Protein AF-A0A9E1RJC1-F1 (afdb_monomer_lite)

Foldseek 3Di:
DDDDDQAAAPPPRHDSVQADPQQARVPPRDRGDDCQQWDWDDPPVDIDIFHCDDPHPGGLKDKDWDDDPVGIDIDIDRFDPPDPPSNPRD

Radius of gyration: 16.0 Å; chains: 1; bounding box: 35×30×46 Å

Sequence (90 aa):
MAEAPRNPCVSCAAAAAEITDDGWCQICGTKQPAPEDHVVADHGWFAIVSDRGRVHRTNEDAGAVAARATGVALVVCDGVSSTDQSQHAS

Secondary structure (DSSP, 8-state):
-PPPPPPPPTTT---GGGB-TTSBBTTT-PBPPPGGGEEEEE-SS-EEEEE-TTT-SS--EEEEEEEETTEEEEEEEE--TTSTTGGG--

pLDDT: mean 83.15, std 14.97, range [36.94, 97.56]

Structure (mmCIF, N/CA/C/O backbone):
data_AF-A0A9E1RJC1-F1
#
_entry.id   AF-A0A9E1RJC1-F1
#
loop_
_atom_site.group_PDB
_atom_si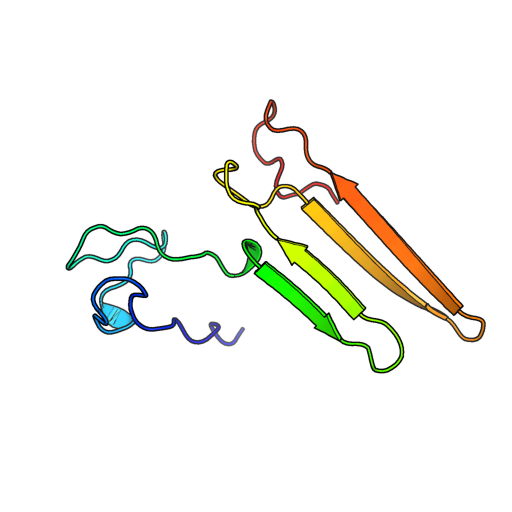te.id
_atom_site.type_symbol
_atom_site.label_atom_id
_atom_site.label_alt_id
_atom_site.label_comp_id
_atom_site.label_asym_id
_atom_site.label_entity_id
_atom_site.label_seq_id
_atom_site.pdbx_PDB_ins_code
_atom_site.Cartn_x
_atom_site.Cartn_y
_atom_site.Cartn_z
_atom_site.occupancy
_atom_site.B_iso_or_equiv
_atom_site.auth_seq_id
_atom_site.auth_comp_id
_atom_site.auth_asym_id
_atom_site.auth_atom_id
_atom_site.pdbx_PDB_model_num
ATOM 1 N N . MET A 1 1 ? -0.303 -18.904 -2.127 1.00 36.94 1 MET A N 1
ATOM 2 C CA . MET A 1 1 ? -0.442 -17.437 -2.033 1.00 36.94 1 MET A CA 1
ATOM 3 C C . MET A 1 1 ? -0.785 -16.991 -3.444 1.00 36.94 1 MET A C 1
ATOM 5 O O . MET A 1 1 ? -0.031 -17.345 -4.338 1.00 36.94 1 MET A O 1
ATOM 9 N N . ALA A 1 2 ? -1.966 -16.423 -3.688 1.00 38.47 2 ALA A N 1
ATOM 10 C CA . ALA A 1 2 ? -2.312 -15.968 -5.035 1.00 38.47 2 ALA A CA 1
ATOM 11 C C . ALA A 1 2 ? -1.512 -14.691 -5.320 1.00 38.47 2 ALA A C 1
ATOM 13 O O . ALA A 1 2 ? -1.607 -13.745 -4.542 1.00 38.47 2 ALA A O 1
ATOM 14 N N . GLU A 1 3 ? -0.693 -14.704 -6.372 1.00 45.41 3 GLU A N 1
ATOM 15 C CA . GLU A 1 3 ? 0.010 -13.518 -6.867 1.00 45.41 3 GLU A CA 1
ATOM 16 C C . GLU A 1 3 ? -1.031 -12.423 -7.147 1.00 45.41 3 GLU A C 1
ATOM 18 O O . GLU A 1 3 ? -2.019 -12.678 -7.846 1.00 45.41 3 GLU A O 1
ATOM 23 N N . ALA A 1 4 ? -0.857 -11.227 -6.580 1.00 55.78 4 ALA A N 1
ATOM 24 C CA . ALA A 1 4 ? -1.736 -10.108 -6.898 1.00 55.78 4 ALA A CA 1
ATOM 25 C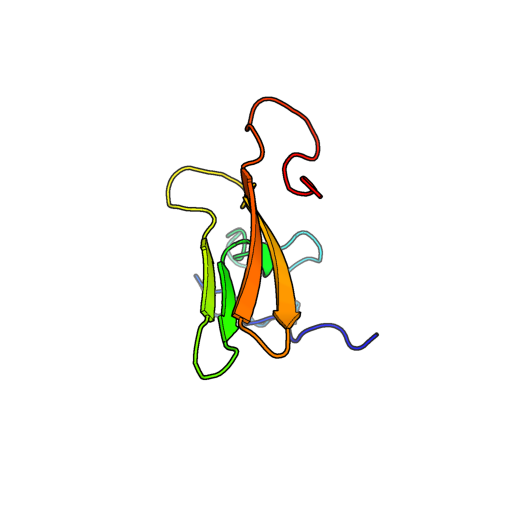 C . ALA A 1 4 ? -1.667 -9.829 -8.414 1.00 55.78 4 ALA A C 1
ATOM 27 O O . ALA A 1 4 ? -0.581 -9.902 -8.998 1.00 55.78 4 ALA A O 1
ATOM 28 N N . PRO A 1 5 ? -2.796 -9.541 -9.086 1.00 56.78 5 PRO A N 1
ATOM 29 C CA . PRO A 1 5 ? -2.790 -9.300 -10.522 1.00 56.78 5 PRO A CA 1
ATOM 30 C C . PRO A 1 5 ? -1.893 -8.098 -10.846 1.00 56.78 5 PRO A C 1
ATOM 32 O O . PRO A 1 5 ? -2.153 -6.980 -10.404 1.00 56.78 5 PRO A O 1
ATOM 35 N N . ARG A 1 6 ? -0.829 -8.331 -11.625 1.00 72.38 6 ARG A N 1
ATOM 36 C CA . ARG A 1 6 ? 0.013 -7.257 -12.165 1.00 72.38 6 ARG A CA 1
ATOM 37 C C . ARG A 1 6 ? -0.817 -6.437 -13.155 1.00 72.38 6 ARG A C 1
ATOM 39 O O . ARG A 1 6 ? -1.423 -6.991 -14.072 1.00 72.38 6 ARG A O 1
ATOM 46 N N . ASN A 1 7 ? -0.857 -5.122 -12.965 1.00 88.19 7 ASN A N 1
ATOM 47 C CA . ASN A 1 7 ? -1.538 -4.205 -13.878 1.00 88.19 7 ASN A CA 1
ATOM 48 C C . ASN A 1 7 ? -0.699 -3.977 -15.150 1.00 88.19 7 ASN A C 1
ATOM 50 O O . ASN A 1 7 ? 0.523 -4.111 -15.096 1.00 88.19 7 ASN A O 1
ATOM 54 N N . PRO A 1 8 ? -1.314 -3.614 -16.292 1.00 93.88 8 PRO A N 1
ATOM 55 C CA . PRO A 1 8 ? -0.581 -3.147 -17.468 1.00 93.88 8 PRO A CA 1
ATOM 56 C C . PRO A 1 8 ? 0.300 -1.931 -17.156 1.00 93.88 8 PRO A C 1
ATOM 58 O O . PRO A 1 8 ? 0.037 -1.188 -16.209 1.00 93.88 8 PRO A O 1
ATOM 61 N N . CYS A 1 9 ? 1.312 -1.692 -17.990 1.00 94.69 9 CYS A N 1
ATOM 62 C CA . CYS A 1 9 ? 2.221 -0.565 -17.815 1.00 94.69 9 CYS A CA 1
ATOM 63 C C . CYS A 1 9 ? 1.464 0.773 -17.820 1.00 94.69 9 CYS A C 1
ATOM 65 O O . CYS A 1 9 ? 0.815 1.117 -18.809 1.00 94.69 9 CYS A O 1
ATOM 67 N N . VAL A 1 10 ? 1.615 1.575 -16.763 1.00 93.94 10 VAL A N 1
ATOM 68 C CA . VAL A 1 10 ? 0.908 2.863 -16.616 1.00 93.94 10 VAL A CA 1
ATOM 69 C C . VAL A 1 10 ? 1.350 3.922 -17.631 1.00 93.94 10 VAL A C 1
ATOM 71 O O . VAL A 1 10 ? 0.650 4.909 -17.834 1.00 93.94 10 VAL A O 1
ATOM 74 N N . SER A 1 11 ? 2.513 3.736 -18.266 1.00 95.94 11 SER A N 1
ATOM 75 C CA . SER A 1 11 ? 3.077 4.696 -19.221 1.00 95.94 11 SER A CA 1
ATOM 76 C C . SER A 1 11 ? 2.781 4.343 -20.678 1.00 95.94 11 SER A C 1
ATOM 78 O O . SER A 1 11 ? 2.416 5.228 -21.446 1.00 95.94 11 SER A O 1
ATOM 80 N N . CYS A 1 12 ? 2.934 3.074 -21.069 1.00 96.62 12 CYS A N 1
ATOM 81 C CA . CYS A 1 12 ? 2.806 2.652 -22.469 1.00 96.62 12 CYS A CA 1
ATOM 82 C C . CYS A 1 12 ? 1.705 1.612 -22.718 1.00 96.62 12 CYS A C 1
ATOM 84 O O . CYS A 1 12 ? 1.561 1.152 -23.847 1.00 96.62 12 CYS A O 1
ATOM 86 N N . ALA A 1 13 ? 0.951 1.224 -21.684 1.00 96.38 13 ALA A N 1
ATOM 87 C CA . ALA A 1 13 ? -0.094 0.200 -21.737 1.00 96.38 13 ALA A CA 1
ATOM 88 C C . ALA A 1 13 ? 0.377 -1.200 -22.186 1.00 96.38 13 ALA A C 1
ATOM 90 O O . ALA A 1 13 ? -0.455 -2.052 -22.498 1.00 96.38 13 ALA A O 1
ATOM 91 N N . ALA A 1 14 ? 1.691 -1.467 -22.187 1.00 96.69 14 ALA A N 1
ATOM 92 C CA . ALA A 1 14 ? 2.222 -2.814 -22.385 1.00 96.69 14 ALA A CA 1
ATOM 93 C C . ALA A 1 14 ? 1.601 -3.799 -21.383 1.00 96.69 14 ALA A C 1
ATOM 95 O O . ALA A 1 14 ? 1.293 -3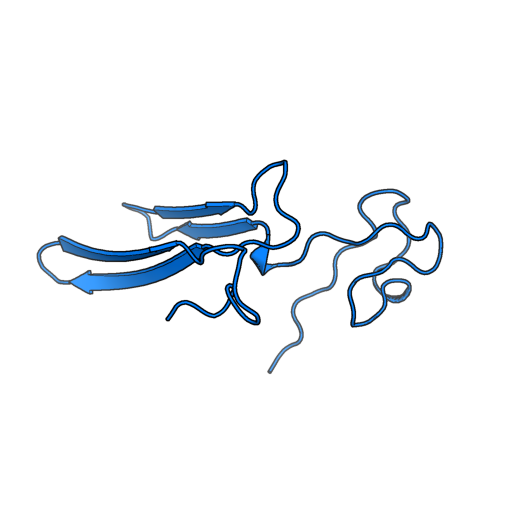.437 -20.243 1.00 96.69 14 ALA A O 1
ATOM 96 N N . ALA A 1 15 ? 1.412 -5.044 -21.820 1.00 95.25 15 ALA A N 1
ATOM 97 C CA . ALA A 1 15 ? 0.786 -6.074 -21.006 1.00 95.25 15 ALA A CA 1
ATOM 98 C C . ALA A 1 15 ? 1.565 -6.314 -19.707 1.00 95.25 15 ALA A C 1
ATOM 100 O O . ALA A 1 15 ? 2.781 -6.154 -19.654 1.00 95.25 15 ALA A O 1
ATOM 101 N N . ALA A 1 16 ? 0.864 -6.769 -18.670 1.00 92.44 16 ALA A N 1
ATOM 102 C CA . ALA A 1 16 ? 1.465 -7.070 -17.374 1.00 92.44 16 ALA A CA 1
ATOM 103 C C . ALA A 1 16 ? 2.608 -8.102 -17.440 1.00 92.44 16 ALA A C 1
ATOM 105 O O . ALA A 1 16 ? 3.517 -8.070 -16.618 1.00 92.44 16 ALA A O 1
ATOM 106 N N . ALA A 1 17 ? 2.579 -8.988 -18.442 1.00 94.31 17 ALA A N 1
ATOM 107 C CA . ALA A 1 17 ? 3.638 -9.959 -18.712 1.00 94.31 17 ALA A CA 1
ATOM 108 C C . ALA A 1 17 ? 4.974 -9.315 -19.137 1.00 94.31 17 ALA A C 1
ATOM 110 O O . ALA A 1 17 ? 6.015 -9.944 -19.003 1.00 94.31 17 ALA A O 1
ATOM 111 N N . GLU A 1 18 ? 4.947 -8.065 -19.609 1.00 96.19 18 GLU A N 1
ATOM 112 C CA . GLU A 1 18 ? 6.130 -7.282 -19.992 1.00 96.19 18 GLU A CA 1
ATOM 113 C C . GLU A 1 18 ? 6.716 -6.493 -18.808 1.00 96.19 18 GLU A C 1
ATOM 115 O O . GLU A 1 18 ? 7.589 -5.641 -18.995 1.00 96.19 18 GLU A O 1
ATOM 120 N N . ILE A 1 19 ? 6.196 -6.694 -17.593 1.00 94.44 19 ILE A N 1
ATOM 121 C CA . ILE A 1 19 ? 6.711 -6.077 -16.371 1.00 94.44 19 ILE A CA 1
ATOM 122 C C . ILE A 1 19 ? 7.520 -7.123 -15.616 1.00 94.44 19 ILE A C 1
ATOM 124 O O . ILE A 1 19 ? 6.996 -8.162 -15.207 1.00 94.44 19 ILE A O 1
ATOM 128 N N . THR A 1 20 ? 8.799 -6.821 -15.423 1.00 92.88 20 THR A N 1
ATOM 129 C CA . THR A 1 20 ? 9.726 -7.655 -14.663 1.00 92.88 20 THR A CA 1
ATOM 130 C C . THR A 1 20 ? 9.306 -7.767 -13.199 1.00 92.88 20 THR A C 1
ATOM 132 O O . THR A 1 20 ? 8.536 -6.951 -12.688 1.00 92.88 20 THR A O 1
ATOM 135 N N . ASP A 1 21 ? 9.826 -8.770 -12.496 1.00 88.94 21 ASP A N 1
ATOM 136 C CA . ASP A 1 21 ? 9.484 -8.993 -11.085 1.00 88.94 21 ASP A CA 1
ATOM 137 C C . ASP A 1 21 ? 9.993 -7.866 -10.162 1.00 88.94 21 ASP A C 1
ATOM 139 O O . ASP A 1 21 ? 9.420 -7.627 -9.104 1.00 88.94 21 ASP A O 1
ATOM 143 N N . ASP A 1 22 ? 11.013 -7.111 -10.582 1.00 87.25 22 ASP A N 1
ATOM 144 C CA . ASP A 1 22 ? 11.486 -5.883 -9.927 1.00 87.25 22 ASP A CA 1
ATOM 145 C C . ASP A 1 22 ? 10.731 -4.610 -10.379 1.00 87.25 22 ASP A C 1
ATOM 147 O O . ASP A 1 22 ? 11.099 -3.488 -10.014 1.00 87.25 22 ASP A O 1
ATOM 151 N N . GLY A 1 23 ? 9.646 -4.777 -11.143 1.00 90.31 23 GLY A N 1
ATOM 152 C CA . GLY A 1 23 ? 8.664 -3.737 -11.442 1.00 90.31 23 GLY A CA 1
ATOM 153 C C . GLY A 1 23 ? 9.006 -2.838 -12.629 1.00 90.31 23 GLY A C 1
ATOM 154 O O . GLY A 1 23 ? 8.456 -1.744 -12.731 1.00 90.31 23 GLY A O 1
ATOM 155 N N . TRP A 1 24 ? 9.891 -3.243 -13.539 1.00 93.12 24 TRP A N 1
ATOM 156 C CA . TRP A 1 24 ? 10.258 -2.444 -14.713 1.00 93.12 24 TRP A CA 1
ATOM 157 C C . TRP A 1 24 ? 9.553 -2.933 -15.977 1.00 93.12 24 TRP A C 1
ATOM 159 O O . TRP A 1 24 ? 9.511 -4.124 -16.270 1.00 93.12 24 TRP A O 1
ATOM 169 N N . CYS A 1 25 ? 9.014 -2.004 -16.770 1.00 95.38 25 CYS A N 1
ATOM 170 C CA . CYS A 1 25 ? 8.453 -2.346 -18.076 1.00 95.38 25 CYS A CA 1
ATOM 171 C C . CYS A 1 25 ? 9.572 -2.596 -19.097 1.00 95.38 25 CYS A C 1
ATOM 173 O O . CYS A 1 25 ? 10.361 -1.694 -19.384 1.00 95.38 25 CYS A O 1
ATOM 175 N N . GLN A 1 26 ? 9.588 -3.776 -19.713 1.00 96.62 26 GLN A N 1
ATOM 176 C CA . GLN A 1 26 ? 10.577 -4.155 -20.727 1.00 96.62 26 GLN A CA 1
ATOM 177 C C . GLN A 1 26 ? 10.411 -3.397 -22.054 1.00 96.62 26 GLN A C 1
ATOM 179 O O . GLN A 1 26 ? 11.360 -3.296 -22.826 1.00 96.62 26 GLN A O 1
ATOM 184 N N . ILE A 1 27 ? 9.231 -2.820 -22.308 1.00 97.56 27 ILE A N 1
ATOM 185 C CA . ILE A 1 27 ? 8.930 -2.089 -23.548 1.00 97.56 27 ILE A CA 1
ATOM 186 C C . ILE A 1 27 ? 9.370 -0.623 -23.482 1.00 97.56 27 ILE A C 1
ATOM 188 O O . ILE A 1 27 ? 9.956 -0.114 -24.433 1.00 97.56 27 ILE A O 1
ATOM 192 N N . CYS A 1 28 ? 9.073 0.081 -22.384 1.00 96.56 28 CYS A N 1
ATOM 193 C CA . CYS A 1 28 ? 9.335 1.524 -22.273 1.00 96.56 28 CYS A CA 1
ATOM 194 C C . CYS A 1 28 ? 10.337 1.909 -21.178 1.00 96.56 28 CYS A C 1
ATOM 196 O O . CYS A 1 28 ? 10.680 3.083 -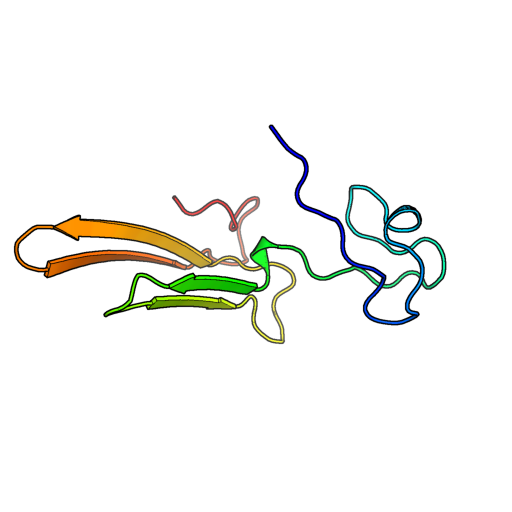21.063 1.00 96.56 28 CYS A O 1
ATOM 198 N N . GLY A 1 29 ? 10.788 0.962 -20.352 1.00 94.75 29 GLY A N 1
ATOM 199 C CA . GLY A 1 29 ? 11.741 1.218 -19.270 1.00 94.75 29 GLY A CA 1
ATOM 200 C C . GLY A 1 29 ? 11.171 1.993 -18.080 1.00 94.75 29 GLY A C 1
ATOM 201 O O . GLY A 1 29 ? 11.926 2.411 -17.210 1.00 94.75 29 GLY A O 1
ATOM 202 N N . THR A 1 30 ? 9.856 2.218 -18.006 1.00 92.81 30 THR A N 1
ATOM 203 C CA . THR A 1 30 ? 9.240 2.901 -16.859 1.00 92.81 30 THR A CA 1
ATOM 204 C C . THR A 1 30 ? 9.108 1.945 -15.674 1.00 92.81 30 THR A C 1
ATOM 206 O O . THR A 1 30 ? 8.531 0.862 -15.823 1.00 92.81 30 THR A O 1
ATOM 209 N N . LYS A 1 31 ? 9.589 2.360 -14.492 1.00 91.19 31 LYS A N 1
ATOM 210 C CA . LYS A 1 31 ? 9.312 1.666 -13.227 1.00 91.19 31 LYS A CA 1
ATOM 211 C C . LYS A 1 31 ? 7.834 1.816 -12.880 1.00 91.19 31 LYS A C 1
ATOM 213 O O . LYS A 1 31 ? 7.308 2.928 -12.856 1.00 91.19 31 LYS A O 1
ATOM 218 N N . GLN A 1 32 ? 7.170 0.695 -12.664 1.00 91.44 32 GLN A N 1
ATOM 219 C CA . GLN A 1 32 ? 5.757 0.645 -12.334 1.00 91.44 32 GLN A CA 1
ATOM 220 C C . GLN A 1 32 ? 5.546 0.965 -10.852 1.00 91.44 32 GLN A C 1
ATOM 222 O O . GLN A 1 32 ? 6.418 0.638 -10.042 1.00 91.44 32 GLN A O 1
ATOM 227 N N . PRO A 1 33 ? 4.419 1.609 -10.491 1.00 87.94 33 PRO A N 1
ATOM 228 C CA . PRO A 1 33 ? 4.069 1.833 -9.094 1.00 87.94 33 PRO A CA 1
ATOM 229 C C . PRO A 1 33 ? 4.036 0.507 -8.337 1.00 87.94 33 PRO A C 1
ATOM 231 O O . PRO A 1 33 ? 3.402 -0.450 -8.791 1.00 87.94 33 PRO A O 1
ATOM 234 N N . ALA A 1 34 ? 4.727 0.457 -7.203 1.00 84.94 34 ALA A N 1
ATOM 235 C CA . ALA A 1 34 ? 4.673 -0.703 -6.328 1.00 84.94 34 ALA A CA 1
ATOM 236 C C . ALA A 1 34 ? 3.324 -0.715 -5.579 1.00 84.94 34 ALA A C 1
ATOM 238 O O . ALA A 1 34 ? 2.777 0.361 -5.324 1.00 84.94 34 ALA A O 1
ATOM 239 N N . PRO A 1 35 ? 2.760 -1.879 -5.213 1.00 79.38 35 PRO A N 1
ATOM 240 C CA . PRO A 1 35 ? 1.547 -1.932 -4.392 1.00 79.38 35 PRO A CA 1
ATOM 241 C C . PRO A 1 35 ? 1.667 -1.130 -3.088 1.00 79.38 35 PRO A C 1
ATOM 243 O O . PRO A 1 35 ? 0.682 -0.587 -2.599 1.00 79.38 35 PRO A O 1
ATOM 246 N N . GLU A 1 36 ? 2.880 -1.021 -2.551 1.00 84.38 36 GLU A N 1
ATOM 247 C CA . GLU A 1 36 ? 3.194 -0.283 -1.330 1.00 84.38 36 GLU A CA 1
ATOM 248 C C . GLU A 1 36 ? 3.233 1.239 -1.552 1.00 84.38 36 GLU A C 1
ATOM 250 O O . GLU A 1 36 ? 3.135 1.996 -0.589 1.00 84.38 36 GLU A O 1
ATOM 255 N N . ASP A 1 37 ? 3.330 1.716 -2.801 1.00 87.06 37 ASP A N 1
ATOM 256 C CA . ASP A 1 37 ? 3.369 3.152 -3.111 1.00 87.06 37 ASP A CA 1
ATOM 257 C C . ASP A 1 37 ? 2.047 3.865 -2.803 1.00 87.06 37 ASP A C 1
ATOM 259 O O . ASP A 1 37 ? 2.045 5.084 -2.623 1.00 87.06 37 ASP A O 1
ATOM 263 N N . HIS A 1 38 ? 0.938 3.124 -2.781 1.00 89.38 38 HIS A N 1
ATOM 264 C CA . HIS A 1 38 ? -0.387 3.631 -2.453 1.00 89.38 38 HIS A CA 1
ATOM 265 C C . HIS A 1 38 ? -1.219 2.527 -1.801 1.00 89.38 38 HIS A C 1
ATOM 267 O O . HIS A 1 38 ? -1.691 1.602 -2.467 1.00 89.38 38 HIS A O 1
ATOM 273 N N . VAL A 1 39 ? -1.426 2.645 -0.494 1.00 89.94 39 VAL A N 1
ATOM 274 C CA . VAL A 1 39 ? -2.181 1.677 0.301 1.00 89.94 39 VAL A CA 1
ATOM 275 C C . VAL A 1 39 ? -3.461 2.331 0.793 1.00 89.94 39 VAL A C 1
ATOM 277 O O . VAL A 1 39 ? -3.426 3.384 1.424 1.00 89.94 39 VAL A O 1
ATOM 280 N N . VAL A 1 40 ? -4.593 1.672 0.544 1.00 91.69 40 VAL A N 1
ATOM 281 C CA . VAL A 1 40 ? -5.905 2.057 1.074 1.00 91.69 40 VAL A CA 1
ATOM 282 C C . VAL A 1 40 ? -6.508 0.867 1.804 1.00 91.69 40 VAL A C 1
ATOM 284 O O . VAL A 1 40 ? -6.699 -0.199 1.219 1.00 91.69 40 VAL A O 1
ATOM 287 N N . ALA A 1 41 ? -6.845 1.064 3.074 1.00 89.38 41 ALA A N 1
ATOM 288 C CA . ALA A 1 41 ? -7.597 0.113 3.880 1.00 89.38 41 ALA A CA 1
ATOM 289 C C . ALA A 1 41 ? -8.870 0.789 4.402 1.00 89.38 41 ALA A C 1
ATOM 291 O O . ALA A 1 41 ? -8.818 1.613 5.316 1.00 89.38 41 ALA A O 1
ATOM 292 N N . ASP A 1 42 ? -10.010 0.450 3.801 1.00 91.69 42 ASP A N 1
ATOM 293 C CA . ASP A 1 42 ? -11.329 0.938 4.206 1.00 91.69 42 ASP A CA 1
ATOM 294 C C . ASP A 1 42 ? -11.979 -0.037 5.202 1.00 91.69 42 ASP A C 1
ATOM 296 O O . ASP A 1 42 ? -12.129 -1.230 4.928 1.00 91.69 42 ASP A O 1
ATOM 300 N N . HIS A 1 43 ? -12.368 0.475 6.368 1.00 89.25 43 HIS A N 1
ATOM 301 C CA . HIS A 1 43 ? -13.053 -0.261 7.432 1.00 89.25 43 HIS A CA 1
ATOM 302 C C . HIS A 1 43 ? -14.498 0.234 7.649 1.00 89.25 43 HIS A C 1
ATOM 304 O O . HIS A 1 43 ? -15.110 -0.015 8.695 1.00 89.25 43 HIS A O 1
ATOM 310 N N . GLY A 1 44 ? -15.060 0.941 6.668 1.00 90.25 44 GLY A N 1
ATOM 311 C CA . GLY A 1 44 ? -16.437 1.420 6.607 1.00 90.25 44 GLY A CA 1
ATOM 312 C C . GLY A 1 44 ? -16.652 2.742 7.337 1.00 90.25 44 GLY A C 1
ATOM 313 O O . GLY A 1 44 ? -17.086 3.720 6.738 1.00 90.25 44 GLY A O 1
ATOM 314 N N . TRP A 1 45 ? -16.367 2.789 8.640 1.00 89.94 45 TRP A N 1
ATOM 315 C CA . TRP A 1 45 ? -16.537 4.012 9.444 1.00 89.94 45 TRP A CA 1
ATOM 316 C C . TRP A 1 45 ? -15.231 4.782 9.675 1.00 89.94 45 TRP A C 1
ATOM 318 O O . TRP A 1 45 ? -15.253 5.902 10.184 1.00 89.94 45 TRP A O 1
ATOM 328 N N . PHE A 1 46 ? -14.102 4.193 9.283 1.00 89.38 46 PHE A N 1
ATOM 329 C CA . PHE A 1 46 ? -12.798 4.838 9.194 1.00 89.38 46 PHE A CA 1
ATOM 330 C C . PHE A 1 46 ? -11.985 4.173 8.076 1.00 89.38 46 PHE A C 1
ATOM 332 O O . PHE A 1 46 ? -12.283 3.049 7.671 1.00 89.38 46 PHE A O 1
ATOM 339 N N . ALA A 1 47 ? -10.942 4.852 7.610 1.00 91.12 47 ALA A N 1
ATOM 340 C CA . ALA A 1 47 ? -10.011 4.322 6.626 1.00 91.12 47 ALA A CA 1
ATOM 341 C C . ALA A 1 47 ? -8.581 4.753 6.956 1.00 91.12 47 ALA A C 1
ATOM 343 O O . ALA A 1 47 ? -8.369 5.740 7.666 1.00 91.12 47 ALA A O 1
ATOM 344 N N . ILE A 1 48 ? -7.612 4.011 6.428 1.00 91.56 48 ILE A N 1
ATOM 345 C CA . ILE A 1 48 ? -6.190 4.349 6.477 1.00 91.56 48 ILE A CA 1
ATOM 346 C C . ILE A 1 48 ? -5.707 4.455 5.041 1.00 91.56 48 ILE A C 1
ATOM 348 O O . ILE A 1 48 ? -5.988 3.577 4.222 1.00 91.56 48 ILE A O 1
ATOM 352 N N . VAL A 1 49 ? -5.003 5.544 4.752 1.00 92.75 49 VAL A N 1
ATOM 353 C CA . VAL A 1 49 ? -4.403 5.810 3.448 1.00 92.75 49 VAL A CA 1
ATOM 354 C C . VAL A 1 49 ? -2.945 6.171 3.673 1.00 92.75 49 VAL A C 1
ATOM 356 O O . VAL A 1 49 ? -2.649 6.991 4.542 1.00 92.75 49 VAL A O 1
ATOM 359 N N . SER A 1 50 ? -2.054 5.548 2.912 1.00 92.44 50 SER A N 1
ATOM 360 C CA . SER A 1 50 ? -0.632 5.874 2.884 1.00 92.44 50 SER A CA 1
ATOM 361 C C . SER A 1 50 ? -0.174 5.978 1.434 1.00 92.44 50 SER A C 1
ATOM 363 O O . SER A 1 50 ? -0.539 5.151 0.597 1.00 92.44 50 SER A O 1
ATOM 365 N N . ASP A 1 51 ? 0.606 7.014 1.150 1.00 90.56 51 ASP A N 1
ATOM 366 C CA . ASP A 1 51 ? 1.124 7.338 -0.171 1.00 90.56 51 ASP A CA 1
ATOM 367 C C . ASP A 1 51 ? 2.630 7.570 -0.069 1.00 90.56 51 ASP A C 1
ATOM 369 O O . ASP A 1 51 ? 3.078 8.350 0.766 1.00 90.56 51 ASP A O 1
ATOM 373 N N . ARG A 1 52 ? 3.400 7.038 -1.023 1.00 89.19 52 ARG A N 1
ATOM 374 C CA . ARG A 1 52 ? 4.840 7.325 -1.173 1.00 89.19 52 ARG A CA 1
ATOM 375 C C . ARG A 1 52 ? 5.158 8.826 -1.258 1.00 89.19 52 ARG A C 1
ATOM 377 O O . ARG A 1 52 ? 6.270 9.267 -0.977 1.00 89.19 52 ARG A O 1
ATOM 384 N N . GLY A 1 53 ? 4.216 9.628 -1.746 1.00 83.69 53 GLY A N 1
ATOM 385 C CA . GLY A 1 53 ? 4.447 11.037 -2.049 1.00 83.69 53 GLY A CA 1
ATOM 386 C C . GLY A 1 53 ? 5.248 11.261 -3.343 1.00 83.69 53 GLY A C 1
ATOM 387 O O . GLY A 1 53 ? 5.689 10.344 -4.035 1.00 83.69 53 GLY A O 1
ATOM 388 N N . ARG A 1 54 ? 5.401 12.533 -3.735 1.00 81.44 54 ARG A N 1
ATOM 389 C CA . ARG A 1 54 ? 5.927 12.903 -5.069 1.00 81.44 54 ARG A CA 1
ATOM 390 C C . ARG A 1 54 ? 7.444 12.780 -5.212 1.00 81.44 54 ARG A C 1
ATOM 392 O O . ARG A 1 54 ? 7.923 12.612 -6.328 1.00 81.44 54 ARG A O 1
ATOM 399 N N . VAL A 1 55 ? 8.182 12.927 -4.114 1.00 84.62 55 VAL A N 1
ATOM 400 C CA . VAL A 1 55 ? 9.649 13.069 -4.124 1.00 84.62 55 VAL A CA 1
ATOM 401 C C . VAL A 1 55 ? 10.358 11.784 -3.685 1.00 84.62 55 VAL A C 1
ATOM 403 O O . VAL A 1 55 ? 11.462 11.511 -4.153 1.00 84.62 55 VAL A O 1
ATOM 406 N N . HIS A 1 56 ? 9.737 10.980 -2.819 1.00 80.06 56 HIS A N 1
ATOM 407 C CA . HIS A 1 56 ? 10.355 9.772 -2.271 1.00 80.06 56 HIS A CA 1
ATOM 408 C C . HIS A 1 56 ? 10.387 8.641 -3.303 1.00 80.06 56 HIS A C 1
ATOM 410 O O . HIS A 1 56 ? 9.507 8.536 -4.160 1.00 80.06 56 HIS A O 1
ATOM 416 N N . ARG A 1 57 ? 11.418 7.789 -3.236 1.00 79.50 57 ARG A N 1
ATOM 417 C CA . ARG A 1 57 ? 11.600 6.654 -4.163 1.00 79.50 57 ARG A CA 1
ATOM 418 C C . ARG A 1 57 ? 10.754 5.435 -3.808 1.00 79.50 57 ARG A C 1
ATOM 420 O O . ARG A 1 57 ? 10.414 4.672 -4.706 1.00 79.50 57 ARG A O 1
ATOM 427 N N . THR A 1 58 ? 10.445 5.269 -2.531 1.00 82.00 58 THR A N 1
ATOM 428 C CA . THR A 1 58 ? 9.655 4.183 -1.943 1.00 82.00 58 THR A CA 1
ATOM 429 C C . THR A 1 58 ? 8.744 4.785 -0.887 1.00 82.00 58 THR A C 1
ATOM 431 O O . THR A 1 58 ? 9.078 5.838 -0.340 1.00 82.00 58 THR A O 1
ATOM 434 N N . ASN A 1 59 ? 7.597 4.159 -0.635 1.00 85.88 59 ASN A N 1
ATOM 435 C CA . ASN A 1 59 ? 6.817 4.487 0.548 1.00 85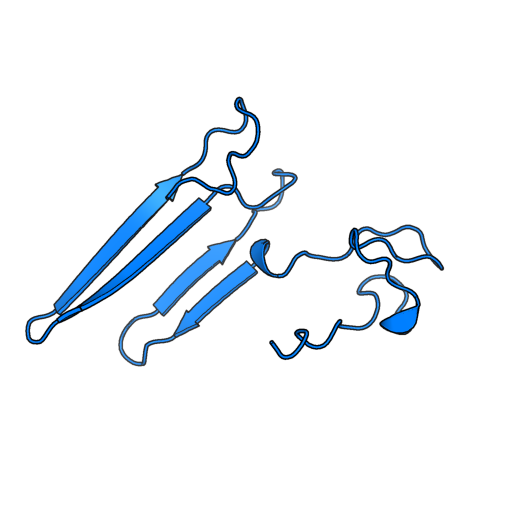.88 59 ASN A CA 1
ATOM 436 C C . ASN A 1 59 ? 7.554 3.954 1.781 1.00 85.88 59 ASN A C 1
ATOM 438 O O . ASN A 1 59 ? 7.854 2.763 1.848 1.00 85.88 59 ASN A O 1
ATOM 442 N N . GLU A 1 60 ? 7.913 4.848 2.693 1.00 85.12 60 GLU A N 1
ATOM 443 C CA . GLU A 1 60 ? 8.633 4.516 3.929 1.00 85.12 60 GLU A CA 1
ATOM 444 C C . GLU A 1 60 ? 7.699 4.539 5.144 1.00 85.12 60 GLU A C 1
ATOM 446 O O . GLU A 1 60 ? 8.119 4.213 6.253 1.00 85.12 60 GLU A O 1
ATOM 451 N N . ASP A 1 61 ? 6.424 4.867 4.927 1.00 86.88 61 ASP A N 1
ATOM 452 C CA . ASP A 1 61 ? 5.395 4.795 5.947 1.00 86.88 61 ASP A CA 1
ATOM 453 C C . ASP A 1 61 ? 4.899 3.356 6.103 1.00 86.88 61 ASP A C 1
ATOM 455 O O . ASP A 1 61 ? 4.639 2.636 5.134 1.00 86.88 61 ASP A O 1
ATOM 459 N N . ALA A 1 62 ? 4.671 2.962 7.349 1.00 86.38 62 ALA A N 1
ATOM 460 C CA . ALA A 1 62 ? 4.001 1.722 7.698 1.00 86.38 62 ALA A CA 1
ATOM 461 C C . ALA A 1 62 ? 2.926 1.987 8.753 1.00 86.38 62 ALA A C 1
ATOM 463 O O . ALA A 1 62 ? 3.009 2.919 9.556 1.00 86.38 62 ALA A O 1
ATOM 464 N N . GLY A 1 63 ? 1.885 1.159 8.761 1.00 86.94 63 GLY A N 1
ATOM 465 C CA . GLY A 1 63 ? 0.791 1.312 9.705 1.00 86.94 63 GLY A CA 1
ATOM 466 C C . GLY A 1 63 ? 0.157 -0.009 10.099 1.00 86.94 63 GLY A C 1
ATOM 467 O O . GLY A 1 63 ? 0.139 -0.973 9.335 1.00 86.94 63 GLY A O 1
ATOM 468 N N . ALA A 1 64 ? -0.393 -0.033 11.309 1.00 89.94 64 ALA A N 1
ATOM 469 C CA . ALA A 1 64 ? -1.145 -1.162 11.834 1.00 89.94 64 ALA A CA 1
ATOM 470 C C . ALA A 1 64 ? -2.434 -0.676 12.489 1.00 89.94 64 ALA A C 1
ATOM 472 O O . ALA A 1 64 ? -2.465 0.359 13.161 1.00 89.94 64 ALA A O 1
ATOM 473 N N . VAL A 1 65 ? -3.499 -1.457 12.325 1.00 90.69 65 VAL A N 1
ATOM 474 C CA . VAL A 1 65 ? -4.812 -1.131 12.871 1.00 90.69 65 VAL A CA 1
ATOM 475 C C . VAL A 1 65 ? -5.418 -2.288 13.635 1.00 90.69 65 VAL A C 1
ATOM 477 O O . VAL A 1 65 ? -5.373 -3.441 13.209 1.00 90.69 65 VAL A O 1
ATOM 480 N N . ALA A 1 66 ? -6.033 -1.961 14.766 1.00 89.25 66 ALA A N 1
ATOM 481 C CA . ALA A 1 66 ? -6.827 -2.892 15.544 1.00 89.25 66 ALA A CA 1
ATOM 482 C C . ALA A 1 66 ? -8.169 -2.255 15.915 1.00 89.25 66 ALA A C 1
ATOM 484 O O . ALA A 1 66 ? -8.238 -1.327 16.727 1.00 89.25 66 ALA A O 1
ATOM 485 N N . ALA A 1 67 ? -9.249 -2.793 15.346 1.00 86.38 67 ALA A N 1
ATOM 486 C CA . ALA A 1 67 ? -10.604 -2.466 15.768 1.00 86.38 67 ALA A CA 1
ATOM 487 C C . ALA A 1 67 ? -10.895 -3.091 17.144 1.00 86.38 67 ALA A C 1
ATOM 489 O O . ALA A 1 67 ? -10.573 -4.254 17.402 1.00 86.38 67 ALA A O 1
ATOM 490 N N . ARG A 1 68 ? -11.513 -2.322 18.042 1.00 84.75 68 ARG A N 1
ATOM 491 C CA . ARG A 1 68 ? -11.951 -2.753 19.376 1.00 84.75 68 ARG A CA 1
ATOM 492 C C . ARG A 1 68 ? -13.409 -2.358 19.598 1.00 84.75 68 ARG A C 1
ATOM 494 O O . ARG A 1 68 ? -13.934 -1.473 18.933 1.00 84.75 68 ARG A O 1
ATOM 501 N N . ALA A 1 69 ? -14.061 -2.985 20.578 1.00 86.25 69 ALA A N 1
ATOM 502 C CA . ALA A 1 69 ? -15.472 -2.729 20.886 1.00 86.25 69 ALA A CA 1
ATOM 503 C C . ALA A 1 69 ? -15.785 -1.252 21.207 1.00 86.25 69 ALA A C 1
ATOM 505 O O . ALA A 1 69 ? -16.915 -0.813 21.032 1.00 86.25 69 ALA A O 1
ATOM 506 N N . THR A 1 70 ? -14.792 -0.491 21.673 1.00 89.25 70 THR A N 1
ATOM 507 C CA . THR A 1 70 ? -14.942 0.909 22.094 1.00 89.25 70 THR A CA 1
ATOM 508 C C . THR A 1 70 ? -14.232 1.909 21.177 1.00 89.25 70 THR A C 1
ATOM 510 O O . THR A 1 70 ? -14.178 3.087 21.517 1.00 89.25 70 THR A O 1
ATOM 513 N N . GLY A 1 71 ? -13.637 1.472 20.059 1.00 90.19 71 GLY A N 1
ATOM 514 C CA . GLY A 1 71 ? -12.887 2.361 19.167 1.00 90.19 71 GLY A CA 1
ATOM 515 C C . GLY A 1 71 ? -11.818 1.652 18.339 1.00 90.19 71 GLY A C 1
ATOM 516 O O . GLY A 1 71 ? -11.864 0.442 18.140 1.00 90.19 71 GLY A O 1
ATOM 517 N N . VAL A 1 72 ? -10.837 2.413 17.855 1.00 92.38 72 VAL A N 1
ATOM 518 C CA . VAL A 1 72 ? -9.755 1.922 16.986 1.00 92.38 72 VAL A CA 1
ATOM 519 C C . VAL A 1 72 ? -8.417 2.338 17.567 1.00 92.38 72 VAL A C 1
ATOM 521 O O . VAL A 1 72 ? -8.241 3.490 17.955 1.00 92.38 72 VAL A O 1
ATOM 524 N N . ALA A 1 73 ? -7.477 1.398 17.615 1.00 91.25 73 ALA A N 1
ATOM 525 C CA . ALA A 1 73 ? -6.067 1.712 17.786 1.00 91.25 73 ALA A CA 1
ATOM 526 C C . ALA A 1 73 ? -5.410 1.746 16.402 1.00 91.25 73 ALA A C 1
ATOM 528 O O . ALA A 1 73 ? -5.494 0.763 15.663 1.00 91.25 73 ALA A O 1
ATOM 529 N N . LEU A 1 74 ? -4.779 2.871 16.077 1.00 91.62 74 LEU A N 1
ATOM 530 C CA . LEU A 1 74 ? -4.000 3.077 14.861 1.00 91.62 74 LEU A CA 1
ATOM 531 C C . LEU A 1 74 ? -2.567 3.424 15.262 1.00 91.62 74 LEU A C 1
ATOM 533 O O . LEU A 1 74 ? -2.361 4.302 16.100 1.00 91.62 74 LEU A O 1
ATOM 537 N N . VAL A 1 75 ? -1.600 2.737 14.664 1.00 91.50 75 VAL A N 1
ATOM 538 C CA . VAL A 1 75 ? -0.171 3.046 14.775 1.00 91.50 75 VAL A CA 1
ATOM 539 C C . VAL A 1 75 ? 0.330 3.437 13.394 1.00 91.50 75 VAL A C 1
ATOM 541 O O . VAL A 1 75 ? -0.019 2.778 12.415 1.00 91.50 75 VAL A O 1
ATOM 544 N N . VAL A 1 76 ? 1.129 4.501 13.338 1.00 91.50 76 VAL A N 1
ATOM 545 C CA . VAL A 1 76 ? 1.828 4.959 12.136 1.00 91.50 76 VAL A CA 1
ATOM 546 C C . VAL A 1 76 ? 3.307 5.076 12.477 1.00 91.50 76 VAL A C 1
ATOM 548 O O . VAL A 1 76 ? 3.662 5.690 13.486 1.00 91.50 76 VAL A O 1
ATOM 551 N N . CYS A 1 77 ? 4.138 4.480 11.634 1.00 88.38 77 CYS A N 1
ATOM 552 C CA . CYS A 1 77 ? 5.587 4.544 11.686 1.00 88.38 77 CYS A CA 1
ATOM 553 C C . CYS A 1 77 ? 6.069 5.247 10.414 1.00 88.38 77 CYS A C 1
ATOM 555 O O . CYS A 1 77 ? 5.747 4.798 9.319 1.00 88.38 77 CYS A O 1
ATOM 557 N N . ASP A 1 78 ? 6.823 6.332 10.572 1.00 83.00 78 ASP A N 1
ATOM 558 C CA . ASP A 1 78 ? 7.471 7.064 9.477 1.00 83.00 78 ASP A CA 1
ATOM 559 C C . ASP A 1 78 ? 8.938 6.617 9.419 1.00 83.00 78 ASP A C 1
ATOM 561 O O . ASP A 1 78 ? 9.724 6.868 10.345 1.00 83.00 78 ASP A O 1
ATOM 565 N N . GLY A 1 79 ? 9.282 5.853 8.385 1.00 76.00 79 GLY A N 1
ATOM 566 C CA . GLY A 1 79 ? 10.644 5.410 8.136 1.00 76.00 79 GLY A CA 1
ATOM 567 C C . GLY A 1 79 ? 11.517 6.571 7.663 1.00 76.00 79 GLY A C 1
ATOM 568 O O . GLY A 1 79 ? 11.223 7.244 6.684 1.00 76.00 79 GLY A O 1
ATOM 569 N N . VAL A 1 80 ? 12.663 6.780 8.312 1.00 74.31 80 VAL A N 1
ATOM 570 C CA . VAL A 1 80 ? 13.615 7.809 7.874 1.00 74.31 80 VAL A CA 1
ATOM 571 C C . VAL A 1 80 ? 14.430 7.329 6.668 1.00 74.31 80 VAL A C 1
ATOM 573 O O . VAL A 1 80 ? 15.069 6.279 6.711 1.00 74.31 80 VAL A O 1
ATOM 576 N N . SER A 1 81 ? 14.502 8.145 5.613 1.00 64.88 81 SER A N 1
ATOM 577 C CA . SER A 1 81 ? 15.165 7.802 4.337 1.00 64.88 81 SER A CA 1
ATOM 578 C C . SER A 1 81 ? 16.690 7.594 4.402 1.00 64.88 81 SER A C 1
ATOM 580 O O . SER A 1 81 ? 17.348 7.449 3.368 1.00 64.88 81 SER A O 1
ATOM 582 N N . SER A 1 82 ? 17.287 7.658 5.595 1.00 57.91 82 SER A N 1
ATOM 583 C CA . SER A 1 82 ? 18.729 7.543 5.839 1.00 57.91 82 SER A CA 1
ATOM 584 C C . SER A 1 82 ? 19.191 6.129 6.213 1.00 57.91 82 SER A C 1
ATOM 586 O O . SER A 1 82 ? 20.390 5.932 6.417 1.00 57.91 82 SER A O 1
ATOM 588 N N . THR A 1 83 ? 18.284 5.150 6.291 1.00 54.47 83 THR A N 1
ATOM 589 C CA . THR A 1 83 ? 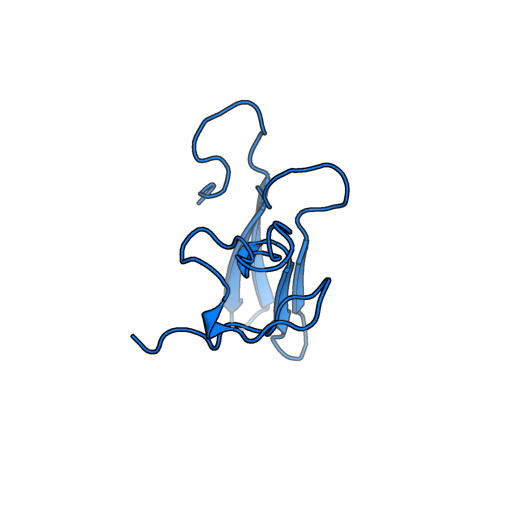18.593 3.764 6.680 1.00 54.47 83 THR A CA 1
ATOM 590 C C . THR A 1 83 ? 18.099 2.754 5.646 1.00 54.47 83 THR A C 1
ATOM 592 O O . THR A 1 83 ? 16.989 2.891 5.138 1.00 54.47 83 THR A O 1
ATOM 595 N N . ASP A 1 84 ? 18.898 1.718 5.365 1.00 53.22 84 ASP A N 1
ATOM 596 C CA . ASP A 1 84 ? 18.478 0.579 4.535 1.00 53.22 84 ASP A CA 1
ATOM 597 C C . ASP A 1 84 ? 17.230 -0.106 5.132 1.00 53.22 84 ASP A C 1
ATOM 599 O O . ASP A 1 84 ? 17.137 -0.264 6.348 1.00 53.22 84 ASP A O 1
ATOM 603 N N . GLN A 1 85 ? 16.300 -0.561 4.278 1.00 58.06 85 GLN A N 1
ATOM 604 C CA . GLN A 1 85 ? 15.047 -1.248 4.658 1.00 58.06 85 GLN A CA 1
ATOM 605 C C . GLN A 1 85 ? 14.036 -0.394 5.458 1.00 58.06 85 GLN A C 1
ATOM 607 O O . GLN A 1 85 ? 13.213 -0.942 6.193 1.00 58.06 85 GLN A O 1
ATOM 612 N N . SER A 1 86 ? 14.054 0.934 5.305 1.00 53.78 86 SER A N 1
ATOM 613 C CA . SER A 1 86 ? 13.105 1.872 5.936 1.00 53.78 86 SER A CA 1
ATOM 614 C C . SER A 1 86 ? 11.628 1.546 5.668 1.00 53.78 86 SER A C 1
ATOM 616 O O . SER A 1 86 ? 10.790 1.811 6.523 1.00 53.78 86 SER A O 1
ATOM 618 N N . GLN A 1 87 ? 11.305 0.882 4.553 1.00 52.84 87 GLN A N 1
ATOM 619 C CA . GLN A 1 87 ? 9.944 0.427 4.239 1.00 52.84 87 GLN A CA 1
ATOM 620 C C . GLN A 1 87 ? 9.410 -0.691 5.166 1.00 52.84 87 GLN A C 1
ATOM 622 O O . GLN A 1 87 ? 8.260 -1.104 5.044 1.00 52.84 87 GLN A O 1
ATOM 627 N N . HIS A 1 88 ? 10.238 -1.205 6.085 1.00 55.38 88 HIS A N 1
ATOM 628 C CA . HIS A 1 88 ? 9.874 -2.200 7.100 1.00 55.38 88 HIS A CA 1
ATOM 629 C C . HIS A 1 88 ? 9.867 -1.611 8.523 1.00 55.38 88 HIS A C 1
ATOM 631 O O . HIS A 1 88 ? 10.293 -2.271 9.472 1.00 55.38 88 HIS A O 1
ATOM 637 N N . ALA A 1 89 ? 9.403 -0.373 8.702 1.00 50.38 89 ALA A N 1
ATOM 638 C CA . ALA A 1 89 ? 9.207 0.213 10.027 1.00 50.38 89 ALA A CA 1
ATOM 639 C C . ALA A 1 89 ? 7.978 -0.410 10.733 1.00 50.38 89 ALA A C 1
ATOM 641 O O . ALA A 1 89 ? 6.891 0.157 10.744 1.00 50.38 89 ALA A O 1
ATOM 642 N N . SER A 1 90 ? 8.133 -1.618 11.282 1.00 47.94 90 SER A N 1
ATOM 643 C CA . SER A 1 90 ? 7.107 -2.325 12.074 1.00 47.94 90 SER A CA 1
ATOM 644 C C . SER A 1 90 ? 7.111 -1.940 13.548 1.00 47.94 90 SER A C 1
ATOM 646 O O . SER A 1 90 ? 8.229 -1.905 14.111 1.00 47.94 90 SER A O 1
#